Protein AF-A0A6S7K5E4-F1 (afdb_monomer_lite)

Foldseek 3Di:
DDDDDDDDDDDDPDDDPDDPCVPVDDDDDPPPPDPFDDQDADDLCPDPNLVVLLVVLLVCLVVVVVVVSVVSLVVVVVVVVVCCVVDPPLNCVVSNLSSLLSVLVSCVVVVVLVVSLVSLVVSLVVLVVDVHGVSLQSQLSSLQSNLVSCVVVVNNVSSVVSNVSNGD

pLDDT: mean 82.34, std 20.44, range [38.97, 98.5]

Organism: Paramuricea clavata (NCBI:txid317549)

Sequence (168 aa):
KKELDCVKYAVSTRDEDHDIYDYKERRGIMEVENPQLKIKITGILAEEIGRQLIMLFQNLGDNGCYEQFYVEQQKLLNGLKELEKKFEKDYFKDLELSVKLEESILLFGQHLMDDCMRTAKEVIDDVRARNVPNGPFLIAKAHYIISAVYRQRGDFSKAREHVEYSTE

Structure (mmCIF, N/CA/C/O backbone):
data_AF-A0A6S7K5E4-F1
#
_entry.id   AF-A0A6S7K5E4-F1
#
loop_
_atom_site.group_PDB
_atom_site.id
_atom_site.type_symbol
_atom_site.label_atom_id
_atom_site.label_alt_id
_atom_site.label_comp_id
_atom_site.label_asym_id
_atom_site.label_entity_id
_atom_site.label_seq_id
_atom_site.pdbx_PDB_ins_code
_atom_site.Cartn_x
_atom_site.Cartn_y
_atom_site.Cartn_z
_atom_site.occupancy
_atom_site.B_iso_or_equiv
_atom_site.auth_seq_id
_atom_site.auth_comp_id
_atom_site.auth_asym_id
_atom_site.auth_atom_id
_atom_site.pdbx_PDB_model_num
ATOM 1 N N . LYS A 1 1 ? -12.232 -46.136 -28.236 1.00 41.97 1 LYS A N 1
ATOM 2 C CA . LYS A 1 1 ? -12.154 -45.223 -27.072 1.00 41.97 1 LYS A CA 1
ATOM 3 C C . LYS A 1 1 ? -11.053 -45.760 -26.168 1.00 41.97 1 LYS A C 1
ATOM 5 O O . LYS A 1 1 ? -11.194 -46.892 -25.738 1.00 41.97 1 LYS A O 1
ATOM 10 N N . LYS A 1 2 ? -9.934 -45.045 -26.007 1.00 45.28 2 LYS A N 1
ATOM 11 C CA . LYS A 1 2 ? -8.886 -45.408 -25.040 1.00 45.28 2 LYS A CA 1
ATOM 12 C C . LYS A 1 2 ? -9.292 -44.806 -23.697 1.00 45.28 2 LYS A C 1
ATOM 14 O O . LYS A 1 2 ? -9.432 -43.589 -23.620 1.00 45.28 2 LYS A O 1
ATOM 19 N N . GLU A 1 3 ? -9.555 -45.649 -22.708 1.00 41.78 3 GLU A N 1
ATOM 20 C CA . GLU A 1 3 ? -9.680 -45.224 -21.314 1.00 41.78 3 GLU A CA 1
ATOM 21 C C . GLU A 1 3 ? -8.292 -44.805 -20.814 1.00 41.78 3 GLU A C 1
ATOM 23 O O . GLU A 1 3 ? -7.298 -45.479 -21.081 1.00 41.78 3 GLU A O 1
ATOM 28 N N . LEU A 1 4 ? -8.217 -43.633 -20.185 1.00 46.06 4 LEU A N 1
ATOM 29 C CA . LEU A 1 4 ? -7.029 -43.160 -19.483 1.00 46.06 4 LEU A CA 1
ATOM 30 C C . LEU A 1 4 ? -7.068 -43.761 -18.077 1.00 46.06 4 LEU A C 1
ATOM 32 O O . LEU A 1 4 ? -8.011 -43.493 -17.333 1.00 46.06 4 LEU A O 1
ATOM 36 N N . ASP A 1 5 ? -6.056 -44.547 -17.713 1.00 46.50 5 ASP A N 1
ATOM 37 C CA . ASP A 1 5 ? -5.888 -45.036 -16.345 1.00 46.50 5 ASP A CA 1
ATOM 38 C C . ASP A 1 5 ? -5.609 -43.852 -15.406 1.00 46.50 5 ASP A C 1
ATOM 40 O O . ASP A 1 5 ? -4.542 -43.234 -15.436 1.00 46.50 5 ASP A O 1
ATOM 44 N N . CYS A 1 6 ? -6.581 -43.513 -14.557 1.00 47.22 6 CYS A N 1
ATOM 45 C CA . CYS A 1 6 ? -6.382 -42.568 -13.464 1.00 47.22 6 CYS A CA 1
ATOM 46 C C . CYS A 1 6 ? -5.536 -43.221 -12.364 1.00 47.22 6 CYS A C 1
ATOM 48 O O . CYS A 1 6 ? -6.063 -43.917 -11.494 1.00 47.22 6 CYS A O 1
ATOM 50 N N . VAL A 1 7 ? -4.232 -42.946 -12.350 1.00 55.69 7 VAL A N 1
ATOM 51 C CA . VAL A 1 7 ? -3.377 -43.256 -11.198 1.00 55.69 7 VAL A CA 1
ATOM 52 C C . VAL A 1 7 ? -3.704 -42.268 -10.077 1.00 55.69 7 VAL A C 1
ATOM 54 O O . VAL A 1 7 ? -3.379 -41.084 -10.150 1.00 55.69 7 VAL A O 1
ATOM 57 N N . LYS A 1 8 ? -4.386 -42.744 -9.031 1.00 43.81 8 LYS A N 1
ATOM 58 C CA . LYS A 1 8 ? -4.599 -41.978 -7.799 1.00 43.81 8 LYS A CA 1
ATOM 59 C C . LYS A 1 8 ? -3.354 -42.101 -6.926 1.00 43.81 8 LYS A C 1
ATOM 61 O O . LYS A 1 8 ? -3.116 -43.153 -6.340 1.00 43.81 8 LYS A O 1
ATOM 66 N N . TYR A 1 9 ? -2.585 -41.024 -6.813 1.00 44.09 9 TYR A N 1
ATOM 67 C CA . TYR A 1 9 ? -1.554 -40.915 -5.787 1.00 44.09 9 TYR A CA 1
ATOM 68 C C . TYR A 1 9 ? -2.215 -40.535 -4.462 1.00 44.09 9 TYR A C 1
ATOM 70 O O . TYR A 1 9 ? -2.781 -39.452 -4.328 1.00 44.09 9 TYR A O 1
ATOM 78 N N . ALA A 1 10 ? -2.156 -41.434 -3.484 1.00 39.44 10 ALA A N 1
ATOM 79 C CA . ALA A 1 10 ? -2.419 -41.087 -2.097 1.00 39.44 10 ALA A CA 1
ATOM 80 C C . ALA A 1 10 ? -1.120 -40.524 -1.510 1.00 39.44 10 ALA A C 1
ATOM 82 O O . ALA A 1 10 ? -0.199 -41.276 -1.203 1.00 39.44 10 ALA A O 1
ATOM 83 N N . VAL A 1 11 ? -1.025 -39.201 -1.392 1.00 42.19 11 VAL A N 1
ATOM 84 C CA . VAL A 1 11 ? 0.048 -38.573 -0.615 1.00 42.19 11 VAL A CA 1
ATOM 85 C C . VAL A 1 11 ? -0.332 -38.715 0.856 1.00 42.19 11 VAL A C 1
ATOM 87 O O . VAL A 1 11 ? -1.220 -38.017 1.338 1.00 42.19 11 VAL A O 1
ATOM 90 N N . SER A 1 12 ? 0.293 -39.659 1.562 1.00 42.12 12 SER A N 1
ATOM 91 C CA . SER A 1 12 ? 0.234 -39.704 3.021 1.00 42.12 12 SER A CA 1
ATOM 92 C C . SER A 1 12 ? 1.368 -38.862 3.592 1.00 42.12 12 SER A C 1
ATOM 94 O O . SER A 1 12 ? 2.529 -39.247 3.495 1.00 42.12 12 SER A O 1
ATOM 96 N N . THR A 1 13 ? 1.043 -37.744 4.231 1.00 45.22 13 THR A N 1
ATOM 97 C CA . THR A 1 13 ? 1.950 -37.047 5.151 1.00 45.22 13 THR A CA 1
ATOM 98 C C . THR A 1 13 ? 1.821 -37.696 6.528 1.00 45.22 13 THR A C 1
ATOM 100 O O . THR A 1 13 ? 1.188 -37.143 7.425 1.00 45.22 13 THR A O 1
ATOM 103 N N . ARG A 1 14 ? 2.295 -38.938 6.663 1.00 38.97 14 ARG A N 1
ATOM 104 C CA . ARG A 1 14 ? 2.486 -39.547 7.983 1.00 38.97 14 ARG A CA 1
ATOM 105 C C . ARG A 1 14 ? 3.939 -39.345 8.377 1.00 38.97 14 ARG A C 1
ATOM 107 O O . ARG A 1 14 ? 4.820 -39.721 7.614 1.00 38.97 14 ARG A O 1
ATOM 114 N N . ASP A 1 15 ? 4.100 -38.716 9.533 1.00 51.25 15 ASP A N 1
ATOM 115 C CA . ASP A 1 15 ? 5.338 -38.275 10.158 1.00 51.25 15 ASP A CA 1
ATOM 116 C C . ASP A 1 15 ? 6.430 -39.353 10.136 1.00 51.25 15 ASP A C 1
ATOM 118 O O . ASP A 1 15 ? 6.322 -40.389 10.794 1.00 51.25 15 ASP A O 1
ATOM 122 N N . GLU A 1 16 ? 7.497 -39.080 9.394 1.00 46.69 16 GLU A N 1
ATOM 123 C CA . GLU A 1 16 ? 8.835 -39.488 9.804 1.00 46.69 16 GLU A CA 1
ATOM 124 C C . GLU A 1 16 ? 9.402 -38.274 10.548 1.00 46.69 16 GLU A C 1
ATOM 126 O O . GLU A 1 16 ? 9.386 -37.173 9.996 1.00 46.69 16 GLU A O 1
ATOM 131 N N . ASP A 1 17 ? 9.807 -38.467 11.809 1.00 46.47 17 ASP A N 1
ATOM 132 C CA . ASP A 1 17 ? 10.443 -37.483 12.702 1.00 46.47 17 ASP A CA 1
ATOM 133 C C . ASP A 1 17 ? 11.754 -36.947 12.094 1.00 46.47 17 ASP A C 1
ATOM 135 O O . ASP A 1 17 ? 12.862 -37.265 12.529 1.00 46.47 17 ASP A O 1
ATOM 139 N N . HIS A 1 18 ? 11.631 -36.149 11.045 1.00 42.69 18 HIS A N 1
ATOM 140 C CA . HIS A 1 18 ? 12.714 -35.408 10.433 1.00 42.69 18 HIS A CA 1
ATOM 141 C C . HIS A 1 18 ? 12.396 -33.937 10.611 1.00 42.69 18 HIS A C 1
ATOM 143 O O . HIS A 1 18 ? 11.475 -33.390 9.998 1.00 42.69 18 HIS A O 1
ATOM 149 N N . ASP A 1 19 ? 13.151 -33.313 11.509 1.00 48.72 19 ASP A N 1
ATOM 150 C CA . ASP A 1 19 ? 13.117 -31.875 11.665 1.00 48.72 19 ASP A CA 1
ATOM 151 C C . ASP A 1 19 ? 13.617 -31.274 10.344 1.00 48.72 19 ASP A C 1
ATOM 153 O O . ASP A 1 19 ? 14.611 -31.715 9.769 1.00 48.72 19 ASP A O 1
ATOM 157 N N . ILE A 1 20 ? 12.942 -30.250 9.832 1.00 50.53 20 ILE A N 1
ATOM 158 C CA . ILE A 1 20 ? 13.404 -29.480 8.668 1.00 50.53 20 ILE A CA 1
ATOM 159 C C . ILE A 1 20 ? 14.837 -28.947 8.854 1.00 50.53 20 ILE A C 1
ATOM 161 O O . ILE A 1 20 ? 15.519 -28.655 7.869 1.00 50.53 20 ILE A O 1
ATOM 165 N N . TYR A 1 21 ? 15.325 -28.859 10.095 1.00 50.56 21 TYR A N 1
ATOM 166 C CA . TYR A 1 21 ? 16.715 -28.539 10.412 1.00 50.56 21 TYR A CA 1
ATOM 167 C C . TYR A 1 21 ? 17.722 -29.679 10.179 1.00 50.56 21 TYR A C 1
ATOM 169 O O . TYR A 1 21 ? 18.918 -29.389 10.110 1.00 50.56 21 TYR A O 1
ATOM 177 N N . ASP A 1 22 ? 17.286 -30.923 9.964 1.00 45.28 22 ASP A N 1
ATOM 178 C CA . ASP A 1 22 ? 18.160 -32.058 9.621 1.00 45.28 22 ASP A CA 1
ATOM 179 C C . ASP A 1 22 ? 18.828 -31.888 8.242 1.00 45.28 22 ASP A C 1
ATOM 181 O O . ASP A 1 22 ? 19.852 -32.505 7.949 1.00 45.28 22 ASP A O 1
ATOM 185 N N . TYR A 1 23 ? 18.316 -30.981 7.403 1.00 51.06 23 TYR A N 1
ATOM 186 C CA . TYR A 1 23 ? 18.891 -30.643 6.096 1.00 51.06 23 TYR A CA 1
ATOM 187 C C . TYR A 1 23 ? 20.020 -29.598 6.157 1.00 51.06 23 TYR A C 1
ATOM 189 O O . TYR A 1 23 ? 20.525 -29.177 5.114 1.00 51.06 23 TYR A O 1
ATOM 197 N N . LYS A 1 24 ? 20.453 -29.175 7.356 1.00 47.34 24 LYS A N 1
ATOM 198 C CA . LYS A 1 24 ? 21.511 -28.159 7.524 1.00 47.34 24 LYS A CA 1
ATOM 199 C C . LYS A 1 24 ? 22.924 -28.658 7.236 1.00 47.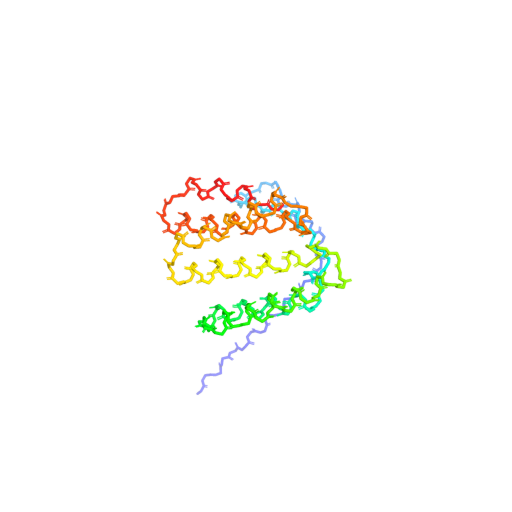34 24 LYS A C 1
ATOM 201 O O . LYS A 1 24 ? 23.807 -27.836 7.001 1.00 47.34 24 LYS A O 1
ATOM 206 N N . GLU A 1 25 ? 23.162 -29.967 7.192 1.00 47.47 25 GLU A N 1
ATOM 207 C CA . GLU A 1 25 ? 24.497 -30.491 6.907 1.00 47.47 25 GLU A CA 1
ATOM 208 C C . GLU A 1 25 ? 24.544 -31.373 5.660 1.00 47.47 25 GLU A C 1
ATOM 210 O O . GLU A 1 25 ? 24.067 -32.502 5.619 1.00 47.47 25 GLU A O 1
ATOM 215 N N . ARG A 1 26 ? 25.278 -30.857 4.667 1.00 46.91 26 ARG A N 1
ATOM 216 C CA . ARG A 1 26 ? 25.843 -31.577 3.518 1.00 46.91 26 ARG A CA 1
ATOM 217 C C . ARG A 1 26 ? 24.824 -32.072 2.491 1.00 46.91 26 ARG A C 1
ATOM 219 O O . ARG A 1 26 ? 24.493 -33.251 2.456 1.00 46.91 26 ARG A O 1
ATOM 226 N N . ARG A 1 27 ? 24.524 -31.205 1.519 1.00 43.50 27 ARG A N 1
ATOM 227 C CA . ARG A 1 27 ? 24.613 -31.467 0.061 1.00 43.50 27 ARG A CA 1
ATOM 228 C C . ARG A 1 27 ? 23.888 -30.355 -0.691 1.00 43.50 27 ARG A C 1
ATOM 230 O O . ARG A 1 27 ? 22.672 -30.364 -0.709 1.00 43.50 27 ARG A O 1
ATOM 237 N N . GLY A 1 28 ? 24.641 -29.465 -1.342 1.00 48.66 28 GLY A N 1
ATOM 238 C CA . GLY A 1 28 ? 24.340 -28.844 -2.647 1.00 48.66 28 GLY A CA 1
ATOM 239 C C . GLY A 1 28 ? 22.993 -28.155 -2.924 1.00 48.66 28 GLY A C 1
ATOM 240 O O . GLY A 1 28 ? 22.831 -27.644 -4.027 1.00 48.66 28 GLY A O 1
ATOM 241 N N . ILE A 1 29 ? 22.045 -28.125 -1.995 1.00 47.09 29 ILE A N 1
ATOM 242 C CA . ILE A 1 29 ? 20.770 -27.427 -2.112 1.00 47.09 29 ILE A CA 1
ATOM 243 C C . ILE A 1 29 ? 20.952 -26.118 -1.350 1.00 47.09 29 ILE A C 1
ATOM 245 O O . ILE A 1 29 ? 21.428 -26.130 -0.214 1.00 47.09 29 ILE A O 1
ATOM 249 N N . MET A 1 30 ? 20.666 -24.997 -2.019 1.00 44.19 30 MET A N 1
ATOM 250 C CA . MET A 1 30 ? 20.681 -23.664 -1.415 1.00 44.19 30 MET A CA 1
ATOM 251 C C . MET A 1 30 ? 19.957 -23.704 -0.070 1.00 44.19 30 MET A C 1
ATOM 253 O O . MET A 1 30 ? 18.909 -24.340 0.031 1.00 44.19 30 MET A O 1
ATOM 257 N N . GLU A 1 31 ? 20.555 -23.057 0.933 1.00 49.00 31 GLU A N 1
ATOM 258 C CA . GLU A 1 31 ? 19.986 -22.883 2.268 1.00 49.00 31 GLU A CA 1
ATOM 259 C C . GLU A 1 31 ? 18.478 -22.645 2.157 1.00 49.00 31 GLU A C 1
ATOM 261 O O . GLU A 1 31 ? 18.044 -21.733 1.450 1.00 49.00 31 GLU A O 1
ATOM 266 N N . VAL A 1 32 ? 17.679 -23.495 2.809 1.00 46.91 32 VAL A N 1
ATOM 267 C CA . VAL A 1 32 ? 16.262 -23.201 3.029 1.00 46.91 32 VAL A CA 1
ATOM 268 C C . VAL A 1 32 ? 16.248 -21.841 3.710 1.00 46.91 32 VAL A C 1
ATOM 270 O O . VAL A 1 32 ? 16.786 -21.722 4.813 1.00 46.91 32 VAL A O 1
ATOM 273 N N . GLU A 1 33 ? 15.735 -20.814 3.024 1.00 46.16 33 GLU A N 1
ATOM 274 C CA . GLU A 1 33 ? 15.600 -19.476 3.592 1.00 46.16 33 GLU A CA 1
ATOM 275 C C . GLU A 1 33 ? 14.967 -19.639 4.974 1.00 46.16 33 GLU A C 1
ATOM 277 O O . GLU A 1 33 ? 13.859 -20.171 5.098 1.00 46.16 33 GLU A O 1
ATOM 282 N N . ASN A 1 34 ? 15.711 -19.280 6.028 1.00 43.69 34 ASN A N 1
ATOM 283 C CA . ASN A 1 34 ? 15.183 -19.369 7.383 1.00 43.69 34 ASN A CA 1
ATOM 284 C C . ASN A 1 34 ? 13.865 -18.581 7.405 1.00 43.69 34 ASN A C 1
ATOM 286 O O . ASN A 1 34 ? 13.847 -17.462 6.881 1.00 43.69 34 ASN A O 1
ATOM 290 N N . PRO A 1 35 ? 12.779 -19.128 7.982 1.00 43.75 35 PRO A N 1
ATOM 291 C CA . PRO A 1 35 ? 11.514 -18.416 8.049 1.00 43.75 35 PRO A CA 1
ATOM 292 C C . PRO A 1 35 ? 11.751 -17.066 8.728 1.00 43.75 35 PRO A C 1
ATOM 294 O O . PRO A 1 35 ? 12.081 -17.009 9.913 1.00 43.75 35 PRO A O 1
ATOM 297 N N . GLN A 1 36 ? 11.638 -15.993 7.944 1.00 52.22 36 GLN A N 1
ATOM 298 C CA . GLN A 1 36 ? 11.767 -14.629 8.441 1.00 52.22 36 GLN A CA 1
ATOM 299 C C . GLN A 1 36 ? 10.683 -14.392 9.495 1.00 52.22 36 GLN A C 1
ATOM 301 O O . GLN A 1 36 ? 9.561 -14.908 9.388 1.00 52.22 36 GLN A O 1
ATOM 306 N N . LEU A 1 37 ? 11.046 -13.685 10.565 1.00 49.59 37 LEU A N 1
ATOM 307 C CA . LEU A 1 37 ? 10.151 -13.420 11.684 1.00 49.59 37 LEU A CA 1
ATOM 308 C C . LEU A 1 37 ? 9.028 -12.518 11.187 1.00 49.59 37 LEU A C 1
ATOM 310 O O . LEU A 1 37 ? 9.218 -11.318 11.053 1.00 49.59 37 LEU A O 1
ATOM 314 N N . LYS A 1 38 ? 7.847 -13.091 10.934 1.00 64.06 38 LYS A N 1
ATOM 315 C CA . LYS A 1 38 ? 6.743 -12.304 10.385 1.00 64.06 38 LYS A CA 1
ATOM 316 C C . LYS A 1 38 ? 6.381 -11.144 11.306 1.00 64.06 38 LYS A C 1
ATOM 318 O O . LYS A 1 38 ? 6.059 -11.378 12.478 1.00 64.06 38 LYS A O 1
ATOM 323 N N . ILE A 1 39 ? 6.380 -9.916 10.784 1.00 74.00 39 ILE A N 1
ATOM 324 C CA . ILE A 1 39 ? 5.967 -8.743 11.564 1.00 74.00 39 ILE A CA 1
ATOM 325 C C . ILE A 1 39 ? 4.519 -8.966 12.001 1.00 74.00 39 ILE A C 1
ATOM 327 O O . ILE A 1 39 ? 3.606 -9.136 11.191 1.00 74.00 39 ILE A O 1
ATOM 331 N N . LYS A 1 40 ? 4.292 -8.986 13.316 1.00 80.31 40 LYS A N 1
ATOM 332 C CA . LYS A 1 40 ? 2.956 -9.219 13.861 1.00 80.31 40 LYS A CA 1
ATOM 333 C C . LYS A 1 40 ? 2.084 -7.986 13.637 1.00 80.31 40 LYS A C 1
ATOM 335 O O . LYS A 1 40 ? 2.223 -6.989 14.340 1.00 80.31 40 LYS A O 1
ATOM 340 N N . ILE A 1 41 ? 1.153 -8.094 12.695 1.00 88.19 41 ILE A N 1
ATOM 341 C CA . ILE A 1 41 ? 0.122 -7.083 12.449 1.00 88.19 41 ILE A CA 1
ATOM 342 C C . ILE A 1 41 ? -0.886 -7.089 13.609 1.00 88.19 41 ILE A C 1
ATOM 344 O O . ILE A 1 41 ? -1.269 -8.144 14.122 1.00 88.19 41 ILE A O 1
ATOM 348 N N . THR A 1 42 ? -1.311 -5.902 14.032 1.00 89.75 42 THR A N 1
ATOM 349 C CA . THR A 1 42 ? -2.244 -5.669 15.146 1.00 89.75 42 THR A CA 1
ATOM 350 C C . THR A 1 42 ? -3.340 -4.673 14.753 1.00 89.75 42 THR A C 1
ATOM 352 O O . THR A 1 42 ? -3.304 -4.110 13.660 1.00 89.75 42 THR A O 1
ATOM 355 N N . GLY A 1 43 ? -4.321 -4.448 15.632 1.00 90.12 43 GLY A N 1
ATOM 356 C CA . GLY A 1 43 ? -5.378 -3.457 15.407 1.00 90.12 43 GLY A CA 1
ATOM 357 C C . GLY A 1 43 ? -6.271 -3.794 14.212 1.00 90.12 43 GLY A C 1
ATOM 358 O O . GLY A 1 43 ? -6.454 -4.964 13.876 1.00 90.12 43 GLY A O 1
ATOM 359 N N . ILE A 1 44 ? -6.799 -2.762 13.550 1.00 90.81 44 ILE A N 1
ATOM 360 C CA . ILE A 1 44 ? -7.772 -2.909 12.458 1.00 90.81 44 ILE A CA 1
ATOM 361 C C . ILE A 1 44 ? -7.247 -3.774 11.304 1.00 90.81 44 ILE A C 1
ATOM 363 O O . ILE A 1 44 ? -8.004 -4.543 10.718 1.00 90.81 44 ILE A O 1
ATOM 367 N N . LEU A 1 45 ? -5.943 -3.707 11.007 1.00 91.25 45 LEU A N 1
ATOM 368 C CA . LEU A 1 45 ? -5.317 -4.496 9.943 1.00 91.25 45 LEU A CA 1
ATOM 369 C C . LEU A 1 45 ? -5.259 -6.000 10.260 1.00 91.25 45 LEU A C 1
ATOM 371 O O . LEU A 1 45 ? -5.178 -6.813 9.341 1.00 91.25 45 LEU A O 1
ATOM 375 N N . ALA A 1 46 ? -5.323 -6.384 11.539 1.00 90.25 46 ALA A N 1
ATOM 376 C CA . ALA A 1 46 ? -5.413 -7.784 11.955 1.00 90.25 46 ALA A CA 1
ATOM 377 C C . ALA A 1 46 ? -6.862 -8.308 11.967 1.00 90.25 46 ALA A C 1
ATOM 379 O O . ALA A 1 46 ? -7.090 -9.523 11.942 1.00 90.25 46 ALA A O 1
ATOM 380 N N . GLU A 1 47 ? -7.850 -7.413 11.999 1.00 93.56 47 GLU A N 1
ATOM 381 C CA . GLU A 1 47 ? -9.264 -7.771 12.027 1.00 93.56 47 GLU A CA 1
ATOM 382 C C . GLU A 1 47 ? -9.776 -8.229 10.655 1.00 93.56 47 GLU A C 1
ATOM 384 O O . GLU A 1 47 ? -9.168 -8.010 9.605 1.00 93.56 47 GLU A O 1
ATOM 389 N N . GLU A 1 48 ? -10.912 -8.927 10.648 1.00 93.50 48 GLU A N 1
ATOM 390 C CA . GLU A 1 48 ? -11.546 -9.382 9.407 1.00 93.50 48 GLU A CA 1
ATOM 391 C C . GLU A 1 48 ? -11.944 -8.206 8.506 1.00 93.50 48 GLU A C 1
ATOM 393 O O . GLU A 1 48 ? -11.657 -8.228 7.311 1.00 93.50 48 GLU A O 1
ATOM 398 N N . ILE A 1 49 ? -12.528 -7.153 9.083 1.00 92.75 49 ILE A N 1
ATOM 399 C CA . ILE A 1 49 ? -12.984 -5.987 8.322 1.00 92.75 49 ILE A CA 1
ATOM 400 C C . ILE A 1 49 ? -11.825 -5.248 7.642 1.00 92.75 49 ILE A C 1
ATOM 402 O O . ILE A 1 49 ? -11.928 -4.899 6.468 1.00 92.75 49 ILE A O 1
ATOM 406 N N . GLY A 1 50 ? -10.691 -5.066 8.329 1.00 92.75 50 GLY A N 1
ATOM 407 C CA . GLY A 1 50 ? -9.509 -4.444 7.732 1.00 92.75 50 GLY A CA 1
ATOM 408 C C . GLY A 1 50 ? -8.936 -5.287 6.598 1.00 92.75 50 GLY A C 1
ATOM 409 O O . GLY A 1 50 ? -8.627 -4.754 5.535 1.00 92.75 50 GLY A O 1
ATOM 410 N N . ARG A 1 51 ? -8.880 -6.615 6.764 1.00 93.19 51 ARG A N 1
ATOM 411 C CA . ARG A 1 51 ? -8.443 -7.531 5.697 1.00 93.19 51 ARG A CA 1
ATOM 412 C C . ARG A 1 51 ? -9.359 -7.486 4.476 1.00 93.19 51 ARG A C 1
ATOM 414 O O . ARG A 1 51 ? -8.860 -7.449 3.356 1.00 93.19 51 ARG A O 1
ATOM 421 N N . GLN A 1 52 ? -10.676 -7.440 4.675 1.00 96.56 52 GLN A N 1
ATOM 422 C CA . GLN A 1 52 ? -11.642 -7.293 3.582 1.00 96.56 52 GLN A CA 1
ATOM 423 C C . GLN A 1 52 ? -11.486 -5.954 2.849 1.00 96.56 52 GLN A C 1
ATOM 425 O O . GLN A 1 52 ? -11.554 -5.927 1.622 1.00 96.56 52 GLN A O 1
ATOM 430 N N . LEU A 1 53 ? -11.229 -4.860 3.576 1.00 96.81 53 LEU A N 1
ATOM 431 C CA . LEU A 1 53 ? -10.970 -3.549 2.976 1.00 96.81 53 LEU A CA 1
ATOM 432 C C . LEU A 1 53 ? -9.701 -3.557 2.121 1.00 96.81 53 LEU A C 1
ATOM 434 O O . LEU A 1 53 ? -9.742 -3.112 0.980 1.00 96.81 53 LEU A O 1
ATOM 438 N N . ILE A 1 54 ? -8.589 -4.097 2.623 1.00 96.62 54 ILE A N 1
ATOM 439 C CA . ILE A 1 54 ? -7.354 -4.205 1.829 1.00 96.62 54 ILE A CA 1
ATOM 440 C C . ILE A 1 54 ? -7.563 -5.099 0.602 1.00 96.62 54 ILE A C 1
ATOM 442 O O . ILE A 1 54 ? -7.177 -4.726 -0.504 1.00 96.62 54 ILE A O 1
ATOM 446 N N . MET A 1 55 ? -8.245 -6.232 0.772 1.00 96.69 55 MET A N 1
ATOM 447 C CA . MET A 1 55 ? -8.556 -7.147 -0.325 1.00 96.69 55 MET A CA 1
ATOM 448 C C . MET A 1 55 ? -9.437 -6.491 -1.400 1.00 96.69 55 MET A C 1
ATOM 450 O O . MET A 1 55 ? -9.264 -6.772 -2.582 1.00 96.69 55 MET A O 1
ATOM 454 N N . LEU A 1 56 ? -10.357 -5.591 -1.029 1.00 97.88 56 LEU A N 1
ATOM 455 C CA . LEU A 1 56 ? -11.119 -4.797 -1.996 1.00 97.88 56 LEU A CA 1
ATOM 456 C C . LEU A 1 56 ? -10.185 -3.980 -2.899 1.00 97.88 56 LEU A C 1
ATOM 458 O O . LEU A 1 56 ? -10.327 -4.039 -4.118 1.00 97.88 56 LEU A O 1
ATOM 462 N N . PHE A 1 57 ? -9.222 -3.252 -2.329 1.00 98.19 57 PHE A N 1
ATOM 463 C CA . PHE A 1 57 ? -8.287 -2.433 -3.109 1.00 98.19 57 PHE A CA 1
ATOM 464 C C . PHE A 1 57 ? -7.362 -3.273 -3.989 1.00 98.19 57 PHE A C 1
ATOM 466 O O . PHE A 1 57 ? -7.171 -2.929 -5.155 1.00 98.19 57 PHE A O 1
ATOM 473 N N . GLN A 1 58 ? -6.868 -4.399 -3.473 1.00 96.25 58 GLN A N 1
ATOM 474 C CA . GLN A 1 58 ? -6.083 -5.361 -4.253 1.00 96.25 58 GLN A CA 1
ATOM 475 C C . GLN A 1 58 ? -6.880 -5.872 -5.455 1.00 96.25 58 GLN A C 1
ATOM 477 O O . GLN A 1 58 ? -6.440 -5.736 -6.592 1.00 96.25 58 GLN A O 1
ATOM 482 N N . ASN A 1 59 ? -8.113 -6.333 -5.228 1.00 97.56 59 ASN A N 1
ATOM 483 C CA . ASN A 1 59 ? -8.989 -6.804 -6.298 1.00 97.56 59 ASN A CA 1
ATOM 484 C C . ASN A 1 59 ? -9.304 -5.706 -7.323 1.00 97.56 59 ASN A C 1
ATOM 486 O O . ASN A 1 59 ? -9.374 -5.988 -8.516 1.00 97.56 59 ASN A O 1
ATOM 490 N N . LEU A 1 60 ? -9.521 -4.460 -6.893 1.00 97.12 60 LEU A N 1
ATOM 491 C CA . LEU A 1 60 ? -9.759 -3.350 -7.821 1.00 97.12 60 LEU A CA 1
ATOM 492 C C . LEU A 1 60 ? -8.520 -3.061 -8.679 1.00 97.12 60 LEU A C 1
ATOM 494 O O . LEU A 1 60 ? -8.664 -2.841 -9.881 1.00 97.12 60 LEU A O 1
ATOM 498 N N . GLY A 1 61 ? -7.323 -3.100 -8.087 1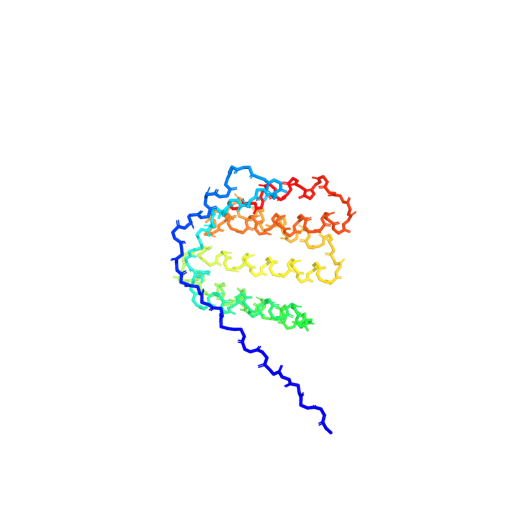.00 94.75 61 GLY A N 1
ATOM 499 C CA . GLY A 1 61 ? -6.056 -2.947 -8.802 1.00 94.75 61 GLY A CA 1
ATOM 500 C C . GLY A 1 61 ? -5.806 -4.074 -9.806 1.00 94.75 61 GLY A C 1
ATOM 501 O O . GLY A 1 61 ? -5.599 -3.799 -10.989 1.00 94.75 61 GLY A O 1
ATOM 502 N N . ASP A 1 62 ? -5.908 -5.325 -9.358 1.00 93.38 62 ASP A N 1
ATOM 503 C CA . ASP A 1 62 ? -5.637 -6.525 -10.161 1.00 93.38 62 ASP A CA 1
ATOM 504 C C . ASP A 1 62 ? -6.608 -6.680 -11.342 1.00 93.38 62 ASP A C 1
ATOM 506 O O . ASP A 1 62 ? -6.223 -7.152 -12.411 1.00 93.38 62 ASP A O 1
ATOM 510 N N . ASN A 1 63 ? -7.862 -6.241 -11.182 1.00 95.50 63 ASN A N 1
ATOM 511 C CA . ASN A 1 63 ? -8.871 -6.279 -12.245 1.00 95.50 63 ASN A CA 1
ATOM 512 C C . ASN A 1 63 ? -8.855 -5.046 -13.166 1.00 95.50 63 ASN A C 1
ATOM 514 O O . ASN A 1 63 ? -9.688 -4.947 -14.067 1.00 95.50 63 ASN A O 1
ATOM 518 N N . GLY A 1 64 ? -7.946 -4.088 -12.957 1.00 93.06 64 GLY A N 1
ATOM 519 C CA . GLY A 1 64 ? -7.868 -2.878 -13.780 1.00 93.06 64 GLY A CA 1
ATOM 520 C C . GLY A 1 64 ? -8.979 -1.850 -13.521 1.00 93.06 64 GLY A C 1
ATOM 521 O O . GLY A 1 64 ? -9.169 -0.927 -14.313 1.00 93.06 64 GLY A O 1
ATOM 522 N N . CYS A 1 65 ? -9.725 -1.977 -12.420 1.00 95.56 65 CYS A N 1
ATOM 523 C CA . CYS A 1 65 ? -10.849 -1.108 -12.060 1.00 95.56 65 CYS A CA 1
ATOM 524 C C . CYS A 1 65 ? -10.373 0.211 -11.417 1.00 95.56 65 CYS A C 1
ATOM 526 O O . CYS A 1 65 ? -10.772 0.552 -10.302 1.00 95.56 65 CYS A O 1
ATOM 528 N N . TYR A 1 66 ? -9.508 0.961 -12.106 1.00 95.00 66 TYR A N 1
ATOM 529 C CA . TYR A 1 66 ? -8.772 2.094 -11.525 1.00 95.00 66 TYR A CA 1
ATOM 530 C C . TYR A 1 66 ? -9.667 3.253 -11.073 1.00 95.00 66 TYR A C 1
ATOM 532 O O . TYR A 1 66 ? -9.480 3.785 -9.984 1.00 95.00 66 TYR A O 1
ATOM 540 N N . GLU A 1 67 ? -10.677 3.631 -11.859 1.00 96.31 67 GLU A N 1
ATOM 541 C CA . GLU A 1 67 ? -11.607 4.696 -11.456 1.00 96.31 67 GLU A CA 1
ATOM 542 C C . GLU A 1 67 ? -12.343 4.328 -10.163 1.00 96.31 67 GLU A C 1
ATOM 544 O O . GLU A 1 67 ? -12.456 5.137 -9.240 1.00 96.31 67 GLU A O 1
ATOM 549 N N . GLN A 1 68 ? -12.790 3.073 -10.064 1.00 97.88 68 GLN A N 1
ATOM 550 C CA . GLN A 1 68 ? -13.473 2.578 -8.878 1.00 97.88 68 GLN A CA 1
ATOM 551 C C . GLN A 1 68 ? -12.527 2.473 -7.677 1.00 97.88 68 GLN A C 1
ATOM 553 O O . GLN A 1 68 ? -12.950 2.780 -6.565 1.00 97.88 68 GLN A O 1
ATOM 558 N N . PHE A 1 69 ? -11.251 2.129 -7.890 1.00 98.31 69 PHE A N 1
ATOM 559 C CA . PHE A 1 69 ? -10.222 2.179 -6.849 1.00 98.31 69 PHE A CA 1
ATOM 560 C C . PHE A 1 69 ? -10.180 3.560 -6.184 1.00 98.31 69 PHE A C 1
ATOM 562 O O . PHE A 1 69 ? -10.335 3.661 -4.967 1.00 98.31 69 PHE A O 1
ATOM 569 N N . TYR A 1 70 ? -10.045 4.633 -6.969 1.00 97.81 70 TYR A N 1
ATOM 570 C CA . TYR A 1 70 ? -9.954 5.992 -6.424 1.00 97.81 70 TYR A CA 1
ATOM 571 C C . TYR A 1 70 ? -11.264 6.464 -5.776 1.00 97.81 70 TYR A C 1
ATOM 573 O O . TYR A 1 70 ? -11.237 7.152 -4.753 1.00 97.81 70 TYR A O 1
ATOM 581 N N . VAL A 1 71 ? -12.420 6.056 -6.311 1.00 98.12 71 VAL A N 1
ATOM 582 C CA . VAL A 1 71 ? -13.724 6.335 -5.687 1.00 98.12 71 VAL A CA 1
ATOM 583 C C . VAL A 1 71 ? -13.830 5.681 -4.307 1.00 98.12 71 VAL A C 1
ATOM 585 O O . VAL A 1 71 ? -14.219 6.347 -3.345 1.00 98.12 71 VAL A O 1
ATOM 588 N N . GLU A 1 72 ? -13.481 4.399 -4.183 1.00 98.19 72 GLU A N 1
ATOM 589 C CA . GLU A 1 72 ? -13.528 3.688 -2.899 1.00 98.19 72 GLU A CA 1
ATOM 590 C C . GLU A 1 72 ? -12.466 4.202 -1.920 1.00 98.19 72 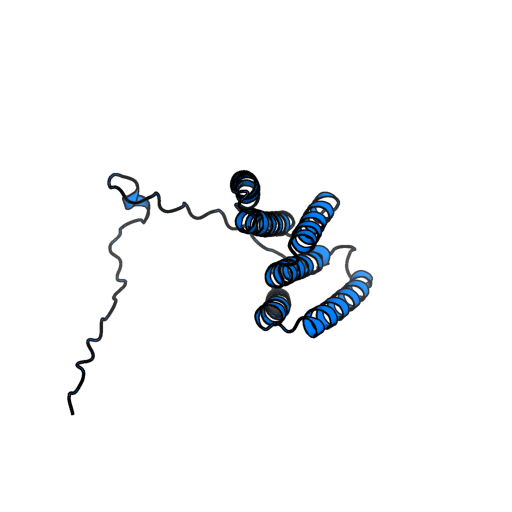GLU A C 1
ATOM 592 O O . GLU A 1 72 ? -12.747 4.348 -0.728 1.00 98.19 72 GLU A O 1
ATOM 597 N N . GLN A 1 73 ? -11.285 4.586 -2.413 1.00 97.88 73 GLN A N 1
ATOM 598 C CA . GLN A 1 73 ? -10.241 5.209 -1.600 1.00 97.88 73 GLN A CA 1
ATOM 599 C C . GLN A 1 73 ? -10.757 6.516 -0.987 1.00 97.88 73 GLN A C 1
ATOM 601 O O . GLN A 1 73 ? -10.677 6.710 0.225 1.00 97.88 73 GLN A O 1
ATOM 606 N N . GLN A 1 74 ? -11.374 7.388 -1.788 1.00 98.00 74 GLN A N 1
ATOM 607 C CA . GLN A 1 74 ? -11.918 8.652 -1.298 1.00 98.00 74 GLN A CA 1
ATOM 608 C C . GLN A 1 74 ? -13.057 8.451 -0.288 1.00 98.00 74 GLN A C 1
ATOM 610 O O . GLN A 1 74 ? -13.134 9.179 0.708 1.00 98.00 74 GLN A O 1
ATOM 615 N N . LYS A 1 75 ? -13.937 7.465 -0.514 1.00 97.81 75 LYS A N 1
ATOM 616 C CA . LYS A 1 75 ? -14.995 7.099 0.443 1.00 97.81 75 LYS A CA 1
ATOM 617 C C . LYS A 1 75 ? -14.406 6.638 1.771 1.00 97.81 75 LYS A C 1
ATOM 619 O O . LYS A 1 75 ? -14.854 7.116 2.814 1.00 97.81 75 LYS A O 1
ATOM 624 N N . LEU A 1 76 ? -13.390 5.772 1.735 1.00 96.62 76 LEU A N 1
ATOM 625 C CA . LEU A 1 76 ? -12.694 5.314 2.932 1.00 96.62 76 LEU A CA 1
ATOM 626 C C . LEU A 1 76 ? -12.075 6.495 3.684 1.00 96.62 76 LEU A C 1
ATOM 628 O O . LEU A 1 76 ? -12.369 6.670 4.861 1.00 96.62 76 LEU A O 1
ATOM 632 N N . LEU A 1 77 ? -11.291 7.345 3.013 1.00 95.38 77 LEU A N 1
ATOM 633 C CA . LEU A 1 77 ? -10.643 8.504 3.639 1.00 95.38 77 LEU A CA 1
ATOM 634 C C . LEU A 1 77 ? -11.652 9.456 4.294 1.00 95.38 77 LEU A C 1
ATOM 636 O O . LEU A 1 77 ? -11.412 9.966 5.387 1.00 95.38 77 LEU A O 1
ATOM 640 N N . ASN A 1 78 ? -12.796 9.688 3.648 1.00 95.38 78 ASN A N 1
ATOM 641 C CA . ASN A 1 78 ? -13.868 10.496 4.226 1.00 95.38 78 ASN A CA 1
ATOM 642 C C . ASN A 1 78 ? -14.492 9.816 5.452 1.00 95.38 78 ASN A C 1
ATOM 644 O O . ASN A 1 78 ? -14.717 10.476 6.463 1.00 95.38 78 ASN A O 1
ATOM 648 N N . GLY A 1 79 ? -14.725 8.502 5.391 1.00 94.25 79 GLY A N 1
ATOM 649 C CA . GLY A 1 79 ? -15.217 7.723 6.527 1.00 94.25 79 GLY A CA 1
ATOM 650 C C . GLY A 1 79 ? -14.253 7.742 7.715 1.00 94.25 79 GLY A C 1
ATOM 651 O O . GLY A 1 79 ? -14.680 7.968 8.845 1.00 94.25 79 GLY A O 1
ATOM 652 N N . LEU A 1 80 ? -12.950 7.584 7.466 1.00 92.69 80 LEU A N 1
ATOM 653 C CA . LEU A 1 80 ? -11.921 7.635 8.505 1.00 92.69 80 LEU A CA 1
ATOM 654 C C . LEU A 1 80 ? -11.872 9.008 9.186 1.00 92.69 80 LEU A C 1
ATOM 656 O O . LEU A 1 80 ? -11.880 9.059 10.411 1.00 92.69 80 LEU A O 1
ATOM 660 N N . LYS A 1 81 ? -11.937 10.113 8.430 1.00 91.06 81 LYS A N 1
ATOM 661 C CA . LYS A 1 81 ? -12.013 11.478 8.996 1.00 91.06 81 LYS A CA 1
ATOM 662 C C . LYS A 1 81 ? -13.218 11.684 9.916 1.00 91.06 81 LYS A C 1
ATOM 664 O O . LYS A 1 81 ? -13.134 12.401 10.909 1.00 91.06 81 LYS A O 1
ATOM 669 N N . GLU A 1 82 ? -14.357 11.072 9.599 1.00 91.31 82 GLU A N 1
ATOM 670 C CA . GLU A 1 82 ? -15.531 11.119 10.476 1.00 91.31 82 GLU A CA 1
ATOM 671 C C . GLU A 1 82 ? -15.335 10.273 11.743 1.00 91.31 82 GLU A C 1
ATOM 673 O O . GLU A 1 82 ? -15.803 10.653 12.819 1.00 91.31 82 GLU A O 1
ATOM 678 N N . LEU A 1 83 ? -14.609 9.155 11.645 1.00 89.94 83 LEU A N 1
ATOM 679 C CA . LEU A 1 83 ? -14.258 8.3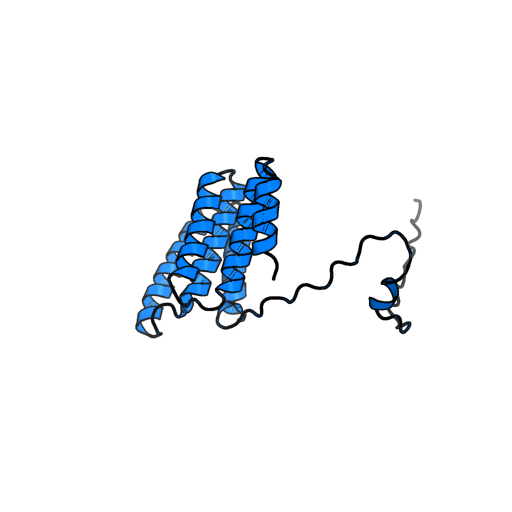12 12.789 1.00 89.94 83 LEU A CA 1
ATOM 680 C C . LEU A 1 83 ? -13.199 8.953 13.696 1.00 89.94 83 LEU A C 1
ATOM 682 O O . LEU A 1 83 ? -13.287 8.786 14.909 1.00 89.94 83 LEU A O 1
ATOM 686 N N . GLU A 1 84 ? -12.278 9.760 13.166 1.00 86.81 84 GLU A N 1
ATOM 687 C CA . GLU A 1 84 ? -11.316 10.547 13.960 1.00 86.81 84 GLU A CA 1
ATOM 688 C C . GLU A 1 84 ? -11.991 11.528 14.934 1.00 86.81 84 GLU A C 1
ATOM 690 O O . GLU A 1 84 ? -11.370 11.985 15.887 1.00 86.81 84 GLU A O 1
ATOM 695 N N . LYS A 1 85 ? -13.278 11.851 14.748 1.00 86.88 85 LYS A N 1
ATOM 696 C CA . LYS A 1 85 ? -14.044 12.643 15.729 1.00 86.88 85 LYS A CA 1
ATOM 697 C C . LYS A 1 85 ? -14.401 11.845 16.987 1.00 86.88 85 LYS A C 1
ATOM 699 O O . LYS A 1 85 ? -14.766 12.437 17.999 1.00 86.88 85 LYS A O 1
ATOM 704 N N . LYS A 1 86 ? -14.381 10.511 16.902 1.00 88.75 86 LYS A N 1
ATOM 705 C CA . LYS A 1 86 ? -14.767 9.576 17.972 1.00 88.75 86 LYS A CA 1
ATOM 706 C C . LYS A 1 86 ? -13.578 8.826 18.561 1.00 88.75 86 LYS A C 1
ATOM 708 O O . LYS A 1 86 ? -13.626 8.453 19.728 1.00 88.75 86 LYS A O 1
ATOM 713 N N . PHE A 1 87 ? -12.559 8.582 17.751 1.00 87.81 87 PHE A N 1
ATOM 714 C CA . PHE A 1 87 ? -11.330 7.905 18.141 1.00 87.81 87 PHE A CA 1
ATOM 715 C C . PHE A 1 87 ? -10.181 8.906 18.244 1.00 87.81 87 PHE A C 1
ATOM 717 O O . PHE A 1 87 ? -10.307 10.056 17.834 1.00 87.81 87 PHE A O 1
ATOM 724 N N . GLU A 1 88 ? -9.057 8.479 18.812 1.00 84.56 88 GLU A N 1
ATOM 725 C CA . GLU A 1 88 ? -7.861 9.315 18.843 1.00 84.56 88 GLU A CA 1
ATOM 726 C C . GLU A 1 88 ? -7.362 9.615 17.422 1.00 84.56 88 GLU A C 1
ATOM 728 O O . GLU A 1 88 ? -7.576 8.853 16.474 1.00 84.56 88 GLU A O 1
ATOM 733 N N . LYS A 1 89 ? -6.688 10.757 17.272 1.00 81.50 89 LYS A N 1
ATOM 734 C CA . LYS A 1 89 ? -6.068 11.135 16.004 1.00 81.50 89 LYS A CA 1
ATOM 735 C C . LYS A 1 89 ? -5.071 10.055 15.577 1.00 81.50 89 LYS A C 1
ATOM 737 O O . LYS A 1 89 ? -4.349 9.522 16.412 1.00 81.50 89 LYS A O 1
ATOM 742 N N . ASP A 1 90 ? -5.024 9.771 14.277 1.00 83.38 90 ASP A N 1
ATOM 743 C CA . ASP A 1 90 ? -4.145 8.762 13.680 1.00 83.38 90 ASP A CA 1
ATOM 744 C C . ASP A 1 90 ? -4.448 7.302 14.118 1.00 83.38 90 ASP A C 1
ATOM 746 O O . ASP A 1 90 ? -3.706 6.392 13.749 1.00 83.38 90 ASP A O 1
ATOM 750 N N . TYR A 1 91 ? -5.562 7.031 14.822 1.00 88.25 91 TYR A N 1
ATOM 751 C CA . TYR A 1 91 ? -5.924 5.676 15.281 1.00 88.25 91 TYR A CA 1
ATOM 752 C C . TYR A 1 91 ? -6.040 4.655 14.136 1.00 88.25 91 TYR A C 1
ATOM 754 O O . TYR A 1 91 ? -5.617 3.513 14.280 1.00 88.25 91 TYR A O 1
ATOM 762 N N . PHE A 1 92 ? -6.575 5.074 12.985 1.00 92.62 92 PHE A N 1
ATOM 763 C CA . PHE A 1 92 ? -6.695 4.251 11.771 1.00 92.62 92 PHE A CA 1
ATOM 764 C C . PHE A 1 92 ? -5.667 4.627 10.695 1.00 92.62 92 PHE A C 1
ATOM 766 O O . PHE A 1 92 ? -5.868 4.356 9.507 1.00 92.62 92 PHE A O 1
ATOM 773 N N . LYS A 1 93 ? -4.582 5.308 11.079 1.00 94.00 93 LYS A N 1
ATOM 774 C CA . LYS A 1 93 ? -3.597 5.809 10.115 1.00 94.00 93 LYS A CA 1
ATOM 775 C C . LYS A 1 93 ? -2.878 4.676 9.389 1.00 94.00 93 LYS A C 1
ATOM 777 O O . LYS A 1 93 ? -2.487 4.830 8.237 1.00 94.00 93 LYS A O 1
ATOM 782 N N . ASP A 1 94 ? -2.741 3.529 10.036 1.00 95.00 94 ASP A N 1
ATOM 783 C CA . ASP A 1 94 ? -2.155 2.332 9.449 1.00 95.00 94 ASP A CA 1
ATOM 784 C C . ASP A 1 94 ? -2.998 1.760 8.300 1.00 95.00 94 ASP A C 1
ATOM 786 O O . ASP A 1 94 ? -2.453 1.391 7.261 1.00 95.00 94 ASP A O 1
ATOM 790 N N . LEU A 1 95 ? -4.327 1.762 8.437 1.00 96.12 95 LEU A N 1
ATOM 791 C CA . LEU A 1 95 ? -5.261 1.395 7.374 1.00 96.12 95 LEU A CA 1
ATOM 792 C C . LEU A 1 95 ? -5.198 2.376 6.202 1.00 96.12 95 LEU A C 1
ATOM 794 O O . LEU A 1 95 ? -5.109 1.943 5.054 1.00 96.12 95 LEU A O 1
ATOM 798 N N . GLU A 1 96 ? -5.196 3.681 6.486 1.00 96.38 96 GLU A N 1
ATOM 799 C CA . GLU A 1 96 ? -5.030 4.718 5.462 1.00 96.38 96 GLU A CA 1
ATOM 800 C C . GLU A 1 96 ? -3.749 4.493 4.642 1.00 96.38 96 GLU A C 1
ATOM 802 O O . GLU A 1 96 ? -3.786 4.435 3.411 1.00 96.38 96 GLU A O 1
ATOM 807 N N . LEU A 1 97 ? -2.615 4.330 5.326 1.00 97.62 97 LEU A N 1
ATOM 808 C CA . LEU A 1 97 ? -1.318 4.153 4.680 1.00 97.62 97 LEU A CA 1
ATOM 809 C C . LEU A 1 97 ? -1.199 2.798 3.971 1.00 97.62 97 LEU A C 1
ATOM 811 O O . LEU A 1 97 ? -0.569 2.720 2.920 1.00 97.62 97 LEU A O 1
ATOM 815 N N . SER A 1 98 ? -1.844 1.748 4.481 1.00 97.44 98 SER A N 1
ATOM 816 C CA . SER A 1 98 ? -1.901 0.448 3.806 1.00 97.44 98 SER A CA 1
ATOM 817 C C . SER A 1 98 ? -2.626 0.543 2.458 1.00 97.44 98 SER A C 1
ATOM 819 O O . SER A 1 98 ? -2.117 0.043 1.456 1.00 97.44 98 SER A O 1
ATOM 821 N N . VAL A 1 99 ? -3.750 1.268 2.388 1.00 97.88 99 VAL A N 1
ATOM 822 C CA . VAL A 1 99 ? -4.457 1.529 1.119 1.00 97.88 99 VAL A CA 1
ATOM 823 C C . VAL A 1 99 ? -3.630 2.411 0.179 1.00 97.88 99 VAL A C 1
ATOM 825 O O . VAL A 1 99 ? -3.616 2.178 -1.029 1.00 97.88 99 VAL A O 1
ATOM 828 N N . LYS A 1 100 ? -2.876 3.380 0.708 1.00 98.31 100 LYS A N 1
ATOM 829 C CA . LYS A 1 100 ? -1.926 4.177 -0.087 1.00 98.31 100 LYS A CA 1
ATOM 830 C C . LYS A 1 100 ? -0.794 3.322 -0.684 1.00 98.31 100 LYS A C 1
ATOM 832 O O . LYS A 1 100 ? -0.317 3.603 -1.782 1.00 98.31 100 LYS A O 1
ATOM 837 N N . LEU A 1 101 ? -0.383 2.239 -0.020 1.00 98.25 101 LEU A N 1
ATOM 838 C CA . LEU A 1 101 ? 0.548 1.267 -0.608 1.00 98.25 101 LEU A CA 1
ATOM 839 C C . LEU A 1 101 ? -0.099 0.433 -1.722 1.00 98.25 101 LEU A C 1
ATOM 841 O O . LEU A 1 101 ? 0.582 0.130 -2.699 1.00 98.25 101 LEU A O 1
ATOM 845 N N . GLU A 1 102 ? -1.393 0.111 -1.632 1.00 98.12 102 GLU A N 1
ATOM 846 C CA . GLU A 1 102 ? -2.116 -0.520 -2.750 1.00 98.12 102 GLU A CA 1
ATOM 847 C C . GLU A 1 102 ? -2.206 0.415 -3.968 1.00 98.12 102 GLU A C 1
ATOM 849 O O . GLU A 1 102 ? -2.055 -0.029 -5.103 1.00 98.12 102 GLU A O 1
ATOM 854 N N . GLU A 1 103 ? -2.343 1.729 -3.755 1.00 98.19 103 GLU A N 1
ATOM 855 C CA . GLU A 1 103 ? -2.253 2.719 -4.838 1.00 98.19 103 GLU A CA 1
ATOM 856 C C . GLU A 1 103 ? -0.868 2.699 -5.501 1.00 98.19 103 GLU A C 1
ATOM 858 O O . GLU A 1 103 ? -0.758 2.724 -6.725 1.00 98.19 103 GLU A O 1
ATOM 863 N N . SER A 1 104 ? 0.206 2.600 -4.711 1.00 98.19 104 SER A N 1
ATOM 864 C CA . SER A 1 104 ? 1.568 2.472 -5.243 1.00 98.19 104 SER A CA 1
ATOM 865 C C . SER A 1 104 ? 1.733 1.216 -6.115 1.00 98.19 104 SER A C 1
ATOM 867 O O . SER A 1 104 ? 2.362 1.284 -7.173 1.00 98.19 104 SER A O 1
ATOM 869 N N . ILE A 1 105 ? 1.120 0.090 -5.735 1.00 97.12 105 ILE A N 1
ATOM 870 C CA . ILE A 1 105 ? 1.111 -1.149 -6.534 1.00 97.12 105 ILE A CA 1
ATOM 871 C C . ILE A 1 105 ? 0.296 -0.966 -7.824 1.00 97.12 105 ILE A C 1
ATOM 873 O O . ILE A 1 105 ? 0.739 -1.369 -8.899 1.00 97.12 105 ILE A O 1
ATOM 877 N N . LEU A 1 106 ? -0.853 -0.294 -7.752 1.00 97.00 106 LEU A N 1
ATOM 878 C CA . LEU A 1 106 ? -1.664 0.051 -8.921 1.00 97.00 106 LEU A CA 1
ATOM 879 C C . LEU A 1 106 ? -0.887 0.940 -9.911 1.00 97.00 106 LEU A C 1
ATOM 881 O O . LEU A 1 106 ? -0.913 0.684 -11.116 1.00 97.00 106 LEU A O 1
ATOM 885 N N . LEU A 1 107 ? -0.133 1.929 -9.419 1.00 97.69 107 LEU A N 1
ATOM 886 C CA . LEU A 1 107 ? 0.745 2.779 -10.235 1.00 97.69 107 LEU A CA 1
ATOM 887 C C . LEU A 1 107 ? 1.883 1.973 -10.879 1.00 97.69 107 LEU A C 1
ATOM 889 O O . LEU A 1 107 ? 2.213 2.194 -12.046 1.00 97.69 107 LEU A O 1
ATOM 893 N N . PHE A 1 108 ? 2.454 1.004 -10.153 1.00 95.81 108 PHE A N 1
ATOM 894 C CA . PHE A 1 108 ? 3.433 0.064 -10.706 1.00 95.81 108 PHE A CA 1
ATOM 895 C C . PHE A 1 108 ? 2.843 -0.736 -11.875 1.00 95.81 108 PHE A C 1
ATOM 897 O O . PHE A 1 108 ? 3.462 -0.809 -12.939 1.00 95.81 108 PHE A O 1
ATOM 904 N N . GLY A 1 109 ? 1.631 -1.279 -11.707 1.00 93.62 109 GLY A N 1
ATOM 905 C CA . GLY A 1 109 ? 0.912 -2.021 -12.749 1.00 93.62 109 GLY A CA 1
ATOM 906 C C . GLY A 1 109 ? 0.603 -1.188 -13.999 1.00 93.62 109 GLY A C 1
ATOM 907 O O . GLY A 1 109 ? 0.611 -1.716 -15.106 1.00 93.62 109 GLY A O 1
ATOM 908 N N . GLN A 1 110 ? 0.419 0.125 -13.845 1.00 94.75 110 GLN A N 1
ATOM 909 C CA . GLN A 1 110 ? 0.230 1.074 -14.952 1.00 94.75 110 GLN A CA 1
ATOM 910 C C . GLN A 1 110 ? 1.542 1.597 -15.561 1.00 94.75 110 GLN A C 1
ATOM 912 O O . GLN A 1 110 ? 1.523 2.502 -16.393 1.00 94.75 110 GLN A O 1
ATOM 917 N N . HIS A 1 111 ? 2.695 1.060 -15.153 1.00 95.50 111 HIS A N 1
ATOM 918 C CA . HIS A 1 111 ? 4.022 1.532 -15.556 1.00 95.50 111 HIS A CA 1
ATOM 919 C C . HIS A 1 111 ? 4.348 2.990 -15.166 1.00 95.50 111 HIS A C 1
ATOM 921 O O . HIS A 1 111 ? 5.324 3.563 -15.657 1.00 95.50 111 HIS A O 1
ATOM 927 N N . LEU A 1 112 ? 3.616 3.571 -14.210 1.00 96.69 112 LEU A N 1
ATOM 928 C CA . LEU A 1 112 ? 3.860 4.904 -13.646 1.00 96.69 112 LEU A CA 1
ATOM 929 C C . LEU A 1 112 ? 4.901 4.822 -12.517 1.00 96.69 112 LEU A C 1
ATOM 931 O O . LEU A 1 112 ? 4.623 5.026 -11.337 1.00 96.69 112 LEU A O 1
ATOM 935 N N . MET A 1 113 ? 6.129 4.460 -12.891 1.00 96.88 113 MET A N 1
ATOM 936 C CA . MET A 1 113 ? 7.182 4.046 -11.953 1.00 96.88 113 MET A CA 1
ATOM 937 C C . MET A 1 113 ? 7.647 5.159 -11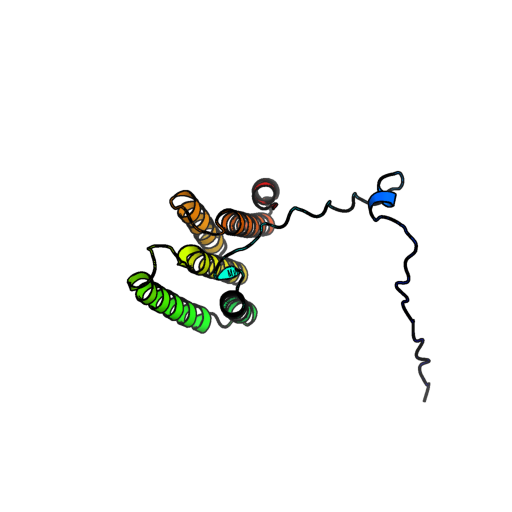.000 1.00 96.88 113 MET A C 1
ATOM 939 O O . MET A 1 113 ? 7.942 4.879 -9.839 1.00 96.88 113 MET A O 1
ATOM 943 N N . ASP A 1 114 ? 7.725 6.408 -11.471 1.00 97.38 114 ASP A N 1
ATOM 944 C CA . ASP A 1 114 ? 8.121 7.541 -10.621 1.00 97.38 114 ASP A CA 1
ATOM 945 C C . ASP A 1 114 ? 7.054 7.854 -9.569 1.00 97.38 114 ASP A C 1
ATOM 947 O O . ASP A 1 114 ? 7.386 8.038 -8.396 1.00 97.38 114 ASP A O 1
ATOM 951 N N . ASP A 1 115 ? 5.777 7.831 -9.958 1.00 98.06 115 ASP A N 1
ATOM 952 C CA . ASP A 1 115 ? 4.661 8.020 -9.033 1.00 98.06 115 ASP A CA 1
ATOM 953 C C . ASP A 1 115 ? 4.549 6.867 -8.037 1.00 98.06 115 ASP A C 1
ATOM 955 O O . ASP A 1 115 ? 4.395 7.111 -6.844 1.00 98.06 115 ASP A O 1
ATOM 959 N N . CYS A 1 116 ? 4.730 5.622 -8.483 1.00 98.06 116 CYS A N 1
ATOM 960 C CA . CYS A 1 116 ? 4.791 4.458 -7.601 1.00 98.06 116 CYS A CA 1
ATOM 961 C C . CYS A 1 116 ? 5.854 4.643 -6.500 1.00 98.06 116 CYS A C 1
ATOM 963 O O . CYS A 1 116 ? 5.537 4.540 -5.310 1.00 98.06 116 CYS A O 1
ATOM 965 N N . MET A 1 117 ? 7.094 4.989 -6.876 1.00 97.50 117 MET A N 1
ATOM 966 C CA . MET A 1 117 ? 8.172 5.244 -5.913 1.00 97.50 117 MET A CA 1
ATOM 967 C C . MET A 1 117 ? 7.874 6.426 -4.994 1.00 97.50 117 MET A C 1
ATOM 969 O O . MET A 1 117 ? 8.177 6.353 -3.803 1.00 97.50 117 MET A O 1
ATOM 973 N N . ARG A 1 118 ? 7.330 7.521 -5.534 1.00 98.50 118 ARG A N 1
ATOM 974 C CA . ARG A 1 118 ? 6.967 8.704 -4.751 1.00 98.50 118 ARG A CA 1
ATOM 975 C C . ARG A 1 118 ? 5.933 8.340 -3.687 1.00 98.50 118 ARG A C 1
ATOM 977 O O . ARG A 1 118 ? 6.180 8.596 -2.514 1.00 98.50 118 ARG A O 1
ATOM 984 N N . THR A 1 119 ? 4.853 7.660 -4.067 1.00 98.25 119 THR A N 1
ATOM 985 C CA . THR A 1 119 ? 3.794 7.224 -3.147 1.00 98.25 119 THR A CA 1
ATOM 986 C C . THR A 1 119 ? 4.332 6.299 -2.050 1.00 98.25 119 THR A C 1
ATOM 988 O O . THR A 1 119 ? 4.011 6.491 -0.879 1.00 98.25 119 THR A O 1
ATOM 991 N N . ALA A 1 120 ? 5.204 5.340 -2.386 1.00 98.06 120 ALA A N 1
ATOM 992 C CA . ALA A 1 120 ? 5.816 4.453 -1.391 1.00 98.06 120 ALA A CA 1
ATOM 993 C C . ALA A 1 120 ? 6.746 5.206 -0.418 1.00 98.06 120 ALA A C 1
ATOM 995 O O . ALA A 1 120 ? 6.733 4.940 0.783 1.00 98.06 120 ALA A O 1
ATOM 996 N N . LYS A 1 121 ? 7.528 6.177 -0.910 1.00 98.06 121 LYS A N 1
ATOM 997 C CA . LYS A 1 121 ? 8.388 7.025 -0.065 1.00 98.06 121 LYS A CA 1
ATOM 998 C C . LYS A 1 121 ? 7.581 7.924 0.866 1.00 98.06 121 LYS A C 1
ATOM 1000 O O . LYS A 1 121 ? 7.920 8.011 2.038 1.00 98.06 121 LYS A O 1
ATOM 1005 N N . GLU A 1 122 ? 6.493 8.516 0.379 1.00 98.12 122 GLU A N 1
ATOM 1006 C CA . GLU A 1 122 ? 5.590 9.316 1.214 1.00 98.12 122 GLU A CA 1
ATOM 1007 C C . GLU A 1 122 ? 5.033 8.499 2.389 1.00 98.12 122 GLU A C 1
ATOM 1009 O O . GLU A 1 122 ? 4.934 9.023 3.494 1.00 98.12 122 GLU A O 1
ATOM 1014 N N . VAL A 1 123 ? 4.718 7.212 2.188 1.00 97.94 123 VAL A N 1
ATOM 1015 C CA . VAL A 1 123 ? 4.304 6.322 3.287 1.00 97.94 123 VAL A CA 1
ATOM 1016 C C . VAL A 1 123 ? 5.435 6.126 4.298 1.00 97.94 123 VAL A C 1
ATOM 1018 O O . VAL A 1 123 ? 5.193 6.217 5.498 1.00 97.94 123 VAL A O 1
ATOM 1021 N N . ILE A 1 124 ? 6.672 5.894 3.845 1.00 97.00 124 ILE A N 1
ATOM 1022 C CA . ILE A 1 124 ? 7.834 5.766 4.742 1.00 97.00 124 ILE A CA 1
ATOM 1023 C C . ILE A 1 124 ? 8.024 7.044 5.566 1.00 97.00 124 ILE A C 1
ATOM 1025 O O . ILE A 1 124 ? 8.233 6.967 6.777 1.00 97.00 124 ILE A O 1
ATOM 1029 N N . ASP A 1 125 ? 7.941 8.207 4.926 1.00 96.69 125 ASP A N 1
ATOM 1030 C CA . ASP A 1 125 ? 8.114 9.498 5.586 1.00 96.69 125 ASP A CA 1
ATOM 1031 C C . ASP A 1 125 ? 6.985 9.769 6.593 1.00 96.69 125 ASP A C 1
ATOM 1033 O O . ASP A 1 125 ? 7.263 10.174 7.722 1.00 96.69 125 ASP A O 1
ATOM 1037 N N . ASP A 1 126 ? 5.732 9.453 6.246 1.00 95.56 126 ASP A N 1
ATOM 1038 C CA . ASP A 1 126 ? 4.583 9.572 7.153 1.00 95.56 126 ASP A CA 1
ATOM 1039 C C . ASP A 1 126 ? 4.716 8.653 8.376 1.00 95.56 126 ASP A C 1
ATOM 1041 O O . ASP A 1 126 ? 4.464 9.088 9.504 1.00 95.56 126 ASP A O 1
ATOM 1045 N N . VAL A 1 127 ? 5.149 7.403 8.176 1.00 94.81 127 VAL A N 1
ATOM 1046 C CA . VAL A 1 127 ? 5.387 6.455 9.276 1.00 94.81 127 VAL A CA 1
ATOM 1047 C C . VAL A 1 127 ? 6.564 6.894 10.146 1.00 94.81 127 VAL A C 1
ATOM 1049 O O . VAL A 1 127 ? 6.535 6.687 11.350 1.00 94.81 127 VAL A O 1
ATOM 1052 N N . ARG A 1 128 ? 7.611 7.508 9.587 1.00 93.38 128 ARG A N 1
ATOM 1053 C CA . ARG A 1 128 ? 8.748 8.009 10.381 1.00 93.38 128 ARG A CA 1
ATOM 1054 C C . ARG A 1 128 ? 8.415 9.284 11.149 1.00 93.38 128 ARG A C 1
ATOM 1056 O O . ARG A 1 128 ? 8.959 9.505 12.228 1.00 93.38 128 ARG A O 1
ATOM 1063 N N . ALA A 1 129 ? 7.545 10.127 10.599 1.00 92.69 129 ALA A N 1
ATOM 1064 C CA . ALA A 1 129 ? 7.145 11.388 11.214 1.00 92.69 129 ALA A CA 1
ATOM 1065 C C . ALA A 1 129 ? 6.121 11.215 12.349 1.00 92.69 129 ALA A C 1
ATOM 1067 O O . ALA A 1 129 ? 5.938 12.133 13.151 1.00 92.69 129 ALA A O 1
ATOM 1068 N N . ARG A 1 130 ? 5.426 10.073 12.413 1.00 87.69 130 ARG A N 1
ATOM 1069 C CA . ARG A 1 130 ? 4.316 9.825 13.345 1.00 87.69 130 ARG A CA 1
ATOM 1070 C C . ARG A 1 130 ? 4.453 8.462 14.012 1.00 87.69 130 ARG A C 1
ATOM 1072 O O . ARG A 1 130 ? 5.024 7.543 13.451 1.00 87.69 130 ARG A O 1
ATOM 1079 N N . ASN A 1 131 ? 3.859 8.284 15.187 1.00 83.12 131 ASN A N 1
ATOM 1080 C CA . ASN A 1 131 ? 3.802 6.966 15.822 1.00 83.12 131 ASN A CA 1
ATOM 1081 C C . ASN A 1 131 ? 2.645 6.131 15.239 1.00 83.12 131 ASN A C 1
ATOM 1083 O O . ASN A 1 131 ? 1.597 6.000 15.867 1.00 83.12 131 ASN A O 1
ATOM 1087 N N . VAL A 1 132 ? 2.807 5.636 14.008 1.00 89.81 132 VAL A N 1
ATOM 1088 C CA . VAL A 1 132 ? 1.763 4.880 13.297 1.00 89.81 132 VAL A CA 1
ATOM 1089 C C . VAL A 1 132 ? 1.746 3.412 13.757 1.00 89.81 132 VAL A C 1
ATOM 1091 O O . VAL A 1 132 ? 2.798 2.759 13.733 1.00 89.81 132 VAL A O 1
ATOM 1094 N N . PRO A 1 133 ? 0.576 2.843 14.117 1.00 89.75 133 PRO A N 1
ATOM 1095 C CA . PRO A 1 133 ? 0.435 1.404 14.340 1.00 89.75 133 PRO A CA 1
ATOM 1096 C C . PRO A 1 133 ? 0.932 0.594 13.138 1.00 89.75 133 PRO A C 1
ATOM 1098 O O . PRO A 1 133 ? 0.812 1.021 11.996 1.00 89.75 133 PRO A O 1
ATOM 1101 N N . ASN A 1 134 ? 1.516 -0.582 13.365 1.00 92.50 134 ASN A N 1
ATOM 1102 C CA . ASN A 1 134 ? 2.037 -1.428 12.280 1.00 92.50 134 ASN A CA 1
ATOM 1103 C C . ASN A 1 134 ? 3.069 -0.724 11.359 1.00 92.50 134 ASN A C 1
ATOM 1105 O O . ASN A 1 134 ? 3.343 -1.199 10.258 1.00 92.50 134 ASN A O 1
ATOM 1109 N N . GLY A 1 135 ? 3.686 0.378 11.809 1.00 93.12 135 GLY A N 1
ATOM 1110 C CA . GLY A 1 135 ? 4.673 1.148 11.048 1.00 93.12 135 GLY A CA 1
ATOM 1111 C C . GLY A 1 135 ? 5.804 0.315 10.426 1.00 93.12 135 GLY A C 1
ATOM 1112 O O . GLY A 1 135 ? 6.058 0.470 9.232 1.00 93.12 135 GLY A O 1
ATOM 1113 N N . PRO A 1 136 ? 6.446 -0.614 11.167 1.00 92.19 136 PRO A N 1
ATOM 1114 C CA . PRO A 1 136 ? 7.466 -1.497 10.600 1.00 92.19 136 PRO A CA 1
ATOM 1115 C C . PRO A 1 136 ? 6.967 -2.319 9.404 1.00 92.19 136 PRO A C 1
ATOM 1117 O O . PRO A 1 136 ? 7.655 -2.390 8.391 1.00 92.19 136 PRO A O 1
ATOM 1120 N N . PHE A 1 137 ? 5.745 -2.860 9.478 1.00 92.81 137 PHE A N 1
ATOM 1121 C CA . PHE A 1 137 ? 5.124 -3.598 8.373 1.00 92.81 137 PHE A CA 1
ATOM 1122 C C . PHE A 1 137 ? 4.902 -2.699 7.146 1.00 92.81 137 PHE A C 1
ATOM 1124 O O . PHE A 1 137 ? 5.216 -3.085 6.020 1.00 92.81 137 PHE A O 1
ATOM 1131 N N . LEU A 1 138 ? 4.411 -1.474 7.354 1.00 95.50 138 LEU A N 1
ATOM 1132 C CA . LEU A 1 138 ? 4.189 -0.511 6.270 1.00 95.50 138 LEU A CA 1
ATOM 1133 C C . LEU A 1 138 ? 5.502 -0.096 5.593 1.00 95.50 138 LEU A C 1
ATOM 1135 O O . LEU A 1 138 ? 5.569 -0.042 4.366 1.00 95.50 138 LEU A O 1
ATOM 1139 N N . ILE A 1 139 ? 6.553 0.157 6.379 1.00 95.25 139 ILE A N 1
ATOM 1140 C CA . ILE A 1 139 ? 7.892 0.488 5.873 1.00 95.25 139 ILE A CA 1
ATOM 1141 C C . ILE A 1 139 ? 8.469 -0.684 5.075 1.00 95.25 139 ILE A C 1
ATOM 1143 O O . ILE A 1 139 ? 8.961 -0.472 3.965 1.00 95.25 139 ILE A O 1
ATOM 1147 N N . ALA A 1 140 ? 8.369 -1.909 5.599 1.00 92.88 140 ALA A N 1
ATOM 1148 C CA . ALA A 1 140 ? 8.854 -3.105 4.921 1.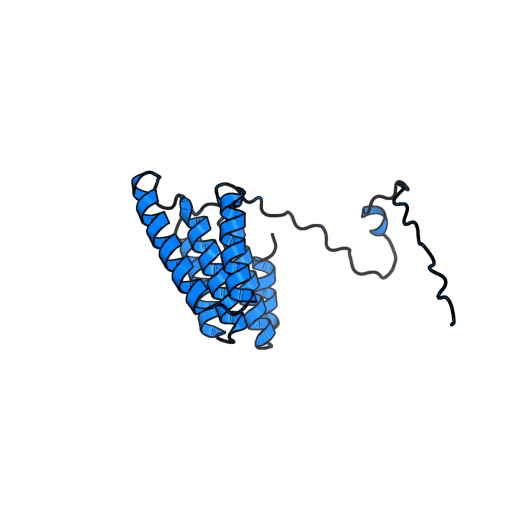00 92.88 140 ALA A CA 1
ATOM 1149 C C . ALA A 1 140 ? 8.165 -3.287 3.557 1.00 92.88 140 ALA A C 1
ATOM 1151 O O . ALA A 1 140 ? 8.830 -3.402 2.522 1.00 92.88 140 ALA A O 1
ATOM 1152 N N . LYS A 1 141 ? 6.829 -3.188 3.524 1.00 94.81 141 LYS A N 1
ATOM 1153 C CA . LYS A 1 141 ? 6.042 -3.260 2.285 1.00 94.81 141 LYS A CA 1
ATOM 1154 C C . LYS A 1 141 ? 6.393 -2.136 1.301 1.00 94.81 141 LYS A C 1
ATOM 1156 O O . LYS A 1 141 ? 6.540 -2.396 0.107 1.00 94.81 141 LYS A O 1
ATOM 1161 N N . ALA A 1 142 ? 6.579 -0.903 1.773 1.00 97.12 142 ALA A N 1
ATOM 1162 C CA . ALA A 1 142 ? 6.993 0.220 0.928 1.00 97.12 142 ALA A CA 1
ATOM 1163 C C . ALA A 1 142 ? 8.373 -0.013 0.291 1.00 97.12 142 ALA A C 1
ATOM 1165 O O . ALA A 1 142 ? 8.552 0.190 -0.911 1.00 97.12 142 ALA A O 1
ATOM 1166 N N . HIS A 1 143 ? 9.342 -0.493 1.073 1.00 96.19 143 HIS A N 1
ATOM 1167 C CA . HIS A 1 143 ? 10.667 -0.842 0.569 1.00 96.19 143 HIS A CA 1
ATOM 1168 C C . HIS A 1 143 ? 10.627 -1.996 -0.435 1.00 96.19 143 HIS A C 1
ATOM 1170 O O . HIS A 1 143 ? 11.309 -1.928 -1.460 1.00 96.19 143 HIS A O 1
ATOM 1176 N N . TYR A 1 144 ? 9.767 -2.993 -0.222 1.00 95.00 144 TYR A N 1
ATOM 1177 C CA . TYR A 1 144 ? 9.552 -4.057 -1.197 1.00 95.00 144 TYR A CA 1
ATOM 1178 C C . TYR A 1 144 ? 9.060 -3.507 -2.547 1.00 95.00 144 TYR A C 1
ATOM 1180 O O . TYR A 1 144 ? 9.626 -3.851 -3.589 1.00 95.00 144 TYR A O 1
ATOM 1188 N N . ILE A 1 145 ? 8.078 -2.600 -2.542 1.00 95.94 145 ILE A N 1
ATOM 1189 C CA . ILE A 1 145 ? 7.563 -1.955 -3.762 1.00 95.94 145 ILE A CA 1
ATOM 1190 C C . ILE A 1 145 ? 8.665 -1.150 -4.466 1.00 95.94 145 ILE A C 1
ATOM 1192 O O . ILE A 1 145 ? 8.885 -1.307 -5.668 1.00 95.94 145 ILE A O 1
ATOM 1196 N N . ILE A 1 146 ? 9.426 -0.343 -3.719 1.00 97.25 146 ILE A N 1
ATOM 1197 C CA . ILE A 1 146 ? 10.554 0.424 -4.269 1.00 97.25 146 ILE A CA 1
ATOM 1198 C C . ILE A 1 146 ? 11.600 -0.517 -4.889 1.00 97.25 146 ILE A C 1
ATOM 1200 O O . ILE A 1 146 ? 12.111 -0.244 -5.979 1.00 97.25 146 ILE A O 1
ATOM 1204 N N . SER A 1 147 ? 11.888 -1.651 -4.242 1.00 94.44 147 SER A N 1
ATOM 1205 C CA . SER A 1 147 ? 12.801 -2.660 -4.785 1.00 94.44 147 SER A CA 1
ATOM 1206 C C . SER A 1 147 ? 12.306 -3.215 -6.125 1.00 94.44 147 SER A C 1
ATOM 1208 O O . SER A 1 147 ? 13.104 -3.393 -7.046 1.00 94.44 147 SER A O 1
ATOM 1210 N N . ALA A 1 148 ? 10.994 -3.436 -6.269 1.00 94.00 148 ALA A N 1
ATOM 1211 C CA . ALA A 1 148 ? 10.389 -3.918 -7.505 1.00 94.00 148 ALA A CA 1
ATOM 1212 C C . ALA A 1 148 ? 10.551 -2.905 -8.646 1.00 94.00 148 ALA A C 1
ATOM 1214 O O . ALA A 1 148 ? 10.914 -3.298 -9.756 1.00 94.00 148 ALA A O 1
ATOM 1215 N N . VAL A 1 149 ? 10.387 -1.607 -8.368 1.00 95.88 149 VAL A N 1
ATOM 1216 C CA . VAL A 1 149 ? 10.644 -0.545 -9.356 1.00 95.88 149 VAL A CA 1
ATOM 1217 C C . VAL A 1 149 ? 12.102 -0.552 -9.814 1.00 95.88 149 VAL A C 1
ATOM 1219 O O . VAL A 1 149 ? 12.371 -0.500 -11.015 1.00 95.88 149 VAL A O 1
ATOM 1222 N N . TYR A 1 150 ? 13.059 -0.659 -8.890 1.00 95.19 150 TYR A N 1
ATOM 1223 C CA . TYR A 1 150 ? 14.474 -0.720 -9.265 1.00 95.19 150 TYR A CA 1
ATOM 1224 C C . TYR A 1 150 ? 14.824 -1.977 -10.067 1.00 95.19 150 TYR A C 1
ATOM 1226 O O . TYR A 1 150 ? 15.564 -1.869 -11.046 1.00 95.19 150 TYR A O 1
ATOM 1234 N N . ARG A 1 151 ? 14.239 -3.141 -9.737 1.00 92.50 151 ARG A N 1
ATOM 1235 C CA . ARG A 1 151 ? 14.365 -4.360 -10.558 1.00 92.50 151 ARG A CA 1
ATOM 1236 C C . ARG A 1 151 ? 13.843 -4.134 -11.976 1.00 92.50 151 ARG A C 1
ATOM 1238 O O . ARG A 1 151 ? 14.541 -4.469 -12.928 1.00 92.50 151 ARG A O 1
ATOM 1245 N N . GLN A 1 152 ? 12.672 -3.512 -12.120 1.00 92.44 152 GLN A N 1
ATOM 1246 C CA . GLN A 1 152 ? 12.077 -3.211 -13.426 1.00 92.44 152 GLN A CA 1
ATOM 1247 C C . GLN A 1 152 ? 12.953 -2.263 -14.266 1.00 92.44 152 GLN A C 1
ATOM 1249 O O . GLN A 1 152 ? 12.971 -2.356 -15.491 1.00 92.44 152 GLN A O 1
ATOM 1254 N N . ARG A 1 153 ? 13.703 -1.366 -13.614 1.00 93.88 153 ARG A N 1
ATOM 1255 C CA . ARG A 1 153 ? 14.656 -0.439 -14.253 1.00 93.88 153 ARG A CA 1
ATOM 1256 C C . ARG A 1 153 ? 16.042 -1.045 -14.513 1.00 93.88 153 ARG A C 1
ATOM 1258 O O . ARG A 1 153 ? 16.868 -0.389 -15.139 1.00 93.88 153 ARG A O 1
ATOM 1265 N N . GLY A 1 154 ? 16.318 -2.257 -14.027 1.00 93.06 154 GLY A N 1
ATOM 1266 C CA . GLY A 1 154 ? 17.629 -2.909 -14.127 1.00 93.06 154 GLY A CA 1
ATOM 1267 C C . GLY A 1 154 ? 18.681 -2.422 -13.118 1.00 93.06 154 GLY A C 1
ATOM 1268 O O . GLY A 1 154 ? 19.842 -2.813 -13.218 1.00 93.06 154 GLY A O 1
ATOM 1269 N N . ASP A 1 155 ? 18.306 -1.604 -12.128 1.00 94.06 155 ASP A N 1
ATOM 1270 C CA . ASP A 1 155 ? 19.205 -1.144 -11.057 1.00 94.06 155 ASP A CA 1
ATOM 1271 C C . ASP A 1 155 ? 19.184 -2.141 -9.885 1.00 94.06 155 ASP A C 1
ATOM 1273 O O . ASP A 1 155 ? 18.583 -1.921 -8.831 1.00 94.06 155 ASP A O 1
ATOM 1277 N N . PHE A 1 156 ? 19.819 -3.298 -10.087 1.00 90.00 156 PHE A N 1
ATOM 1278 C CA . PHE A 1 156 ? 19.819 -4.383 -9.100 1.00 90.00 156 PHE A CA 1
ATOM 1279 C C . PHE A 1 156 ? 20.552 -4.034 -7.800 1.00 90.00 156 PHE A C 1
ATOM 1281 O O . PHE A 1 156 ? 20.250 -4.617 -6.760 1.00 90.00 156 PHE A O 1
ATOM 1288 N N . SER A 1 157 ? 21.488 -3.079 -7.840 1.00 91.50 157 SER A N 1
ATOM 1289 C CA . SER A 1 157 ? 22.202 -2.626 -6.643 1.00 91.50 157 SER A CA 1
ATOM 1290 C C . SER A 1 157 ? 21.244 -1.927 -5.684 1.00 91.50 157 SER A C 1
ATOM 1292 O O . SER A 1 157 ? 21.153 -2.317 -4.522 1.00 91.50 157 SER A O 1
ATOM 1294 N N . LYS A 1 158 ? 20.475 -0.947 -6.176 1.00 90.62 158 LYS A N 1
ATOM 1295 C CA . LYS A 1 158 ? 19.474 -0.258 -5.348 1.00 90.62 158 LYS A CA 1
ATOM 1296 C C . LYS A 1 158 ? 18.300 -1.152 -4.987 1.00 90.62 158 LYS A C 1
ATOM 1298 O O . LYS A 1 158 ? 17.736 -1.025 -3.904 1.00 90.62 158 LYS A O 1
ATOM 1303 N N . ALA A 1 159 ? 17.932 -2.078 -5.872 1.00 89.31 159 ALA A N 1
ATOM 1304 C CA . ALA A 1 159 ? 16.924 -3.071 -5.537 1.00 89.31 159 ALA A CA 1
ATOM 1305 C C . ALA A 1 159 ? 17.341 -3.898 -4.310 1.00 89.31 159 ALA A C 1
ATOM 1307 O O . ALA A 1 159 ? 16.521 -4.079 -3.417 1.00 89.31 159 ALA A O 1
ATOM 1308 N N . ARG A 1 160 ? 18.601 -4.358 -4.242 1.00 88.12 160 ARG A N 1
ATOM 1309 C CA . ARG A 1 160 ? 19.118 -5.129 -3.099 1.00 88.12 160 ARG A CA 1
ATOM 1310 C C . ARG A 1 160 ? 19.102 -4.321 -1.803 1.00 88.12 160 ARG A C 1
ATOM 1312 O O . ARG A 1 160 ? 18.592 -4.830 -0.814 1.00 88.12 160 ARG A O 1
ATOM 1319 N N . GLU A 1 161 ? 19.570 -3.074 -1.835 1.00 89.81 161 GLU A N 1
ATOM 1320 C CA . GLU A 1 161 ? 19.531 -2.173 -0.672 1.00 89.81 161 GLU A CA 1
ATOM 1321 C C . GLU A 1 161 ? 18.109 -2.074 -0.095 1.00 89.81 161 GLU A C 1
ATOM 1323 O O . GLU A 1 161 ? 17.893 -2.232 1.100 1.00 89.81 161 GLU A O 1
ATOM 1328 N N . HIS A 1 162 ? 17.101 -1.899 -0.951 1.00 86.81 162 HIS A N 1
ATOM 1329 C CA . HIS A 1 162 ? 15.715 -1.847 -0.492 1.00 86.81 162 HIS A CA 1
ATOM 1330 C C . HIS A 1 162 ? 15.143 -3.199 -0.063 1.00 86.81 162 HIS A C 1
ATOM 1332 O O . HIS A 1 162 ? 14.271 -3.217 0.799 1.00 86.81 162 HIS A O 1
ATOM 1338 N N . VAL A 1 163 ? 15.624 -4.318 -0.611 1.00 84.62 163 VAL A N 1
ATOM 1339 C CA . VAL A 1 163 ? 15.223 -5.644 -0.121 1.00 84.62 163 VAL A CA 1
ATOM 1340 C C . VAL A 1 163 ? 15.685 -5.845 1.322 1.00 84.62 163 VAL A C 1
ATOM 1342 O O . VAL A 1 163 ? 14.888 -6.311 2.129 1.00 84.62 163 VAL A O 1
ATOM 1345 N N . GLU A 1 164 ? 16.901 -5.420 1.671 1.00 82.25 164 GLU A N 1
ATOM 1346 C CA . GLU A 1 164 ? 17.437 -5.503 3.041 1.00 82.25 164 GLU A CA 1
ATOM 1347 C C . GLU A 1 164 ? 16.606 -4.695 4.053 1.00 82.25 164 GLU A C 1
ATOM 1349 O O . GLU A 1 164 ? 16.466 -5.094 5.204 1.00 82.25 164 GLU A O 1
ATOM 1354 N N . TYR A 1 165 ? 15.993 -3.590 3.622 1.00 78.00 165 TYR A N 1
ATOM 1355 C CA . TYR A 1 165 ? 15.046 -2.830 4.449 1.00 78.00 165 TYR A CA 1
ATOM 1356 C C . TYR A 1 165 ? 13.609 -3.372 4.415 1.00 78.00 165 TYR A C 1
ATOM 1358 O O . TYR A 1 165 ? 12.762 -2.905 5.176 1.00 78.00 165 TYR A O 1
ATOM 1366 N N . SER A 1 166 ? 13.314 -4.305 3.506 1.00 69.75 166 SER A N 1
ATOM 1367 C CA . SER A 1 166 ? 11.994 -4.927 3.355 1.00 69.75 166 SER A CA 1
ATOM 1368 C C . SER A 1 166 ? 11.859 -6.266 4.071 1.00 69.75 166 SER A C 1
ATOM 1370 O O . SER A 1 166 ? 10.746 -6.771 4.183 1.00 69.75 166 SER A O 1
ATOM 1372 N N . THR A 1 167 ? 12.973 -6.853 4.515 1.00 58.00 167 THR A N 1
ATOM 1373 C CA . THR A 1 167 ? 12.957 -8.106 5.268 1.00 58.00 167 THR A CA 1
ATOM 1374 C C . THR A 1 167 ? 12.416 -7.870 6.671 1.00 58.00 167 THR A C 1
ATOM 1376 O O . THR A 1 167 ? 12.898 -6.986 7.383 1.00 58.00 167 THR A O 1
ATOM 1379 N N . GLU A 1 168 ? 11.401 -8.665 7.007 1.00 44.12 168 GLU A N 1
ATOM 1380 C CA . GLU A 1 168 ? 10.728 -8.739 8.308 1.00 44.12 168 GLU A CA 1
ATOM 1381 C C . GLU A 1 168 ? 11.631 -9.332 9.402 1.00 44.12 168 GLU A C 1
ATOM 1383 O O . GLU A 1 168 ? 12.288 -10.373 9.145 1.00 44.12 168 GLU A O 1
#

Secondary structure (DSSP, 8-state):
-------------------GGGGGSSSSS-------------GGGGSHHHHHHHHHHHHHHHTT-HHHHHHHHHHHHHHHHHHTTTS-TTTTHHHHHHHHHHHHHHHHHTT-HHHHHHHHHHHHHHHHHTT-TTHHHHHHHHHHHHHHHHHHTT-HHHHHHHHHHH--

Radius of gyration: 21.25 Å; chains: 1; bounding box: 41×58×46 Å